Protein AF-A0A4Y2EFA5-F1 (afdb_monomer_lite)

Sequence (88 aa):
MTQIKTDLLKMVSPEKKAQCVLGYVMFLWGFVKDVGYRTKVCNVVALKERIQAAIETVDQGMFLDEIRTSNSLHSCYEEISCGTLLRR

Organism: Araneus ventricosus (NCBI:txid182803)

Foldseek 3Di:
DPLLVVLLVPDPDPVLSVLLVVLVVVVLVVQLVVQLVVDPDPDPVVSVVSSVVSVVVDDPVVSLVVLVPPPSNVVVNVSSVVVVVVVD

pLDDT: mean 78.89, std 10.12, range [41.38, 90.06]

Structure (mmCIF, N/CA/C/O backbone):
data_AF-A0A4Y2EFA5-F1
#
_entry.id   AF-A0A4Y2EFA5-F1
#
loop_
_atom_site.group_PDB
_atom_site.id
_atom_site.type_symbol
_atom_site.label_atom_id
_atom_site.label_alt_id
_atom_site.label_comp_id
_atom_site.label_asym_id
_atom_site.label_entity_id
_atom_site.label_seq_id
_atom_site.pdbx_PDB_ins_code
_atom_site.Cartn_x
_atom_site.Cartn_y
_atom_site.Cartn_z
_atom_site.occupancy
_atom_site.B_iso_or_equiv
_atom_site.auth_seq_id
_atom_site.auth_comp_id
_atom_site.auth_asym_id
_atom_site.auth_atom_id
_atom_site.pdbx_PDB_model_num
ATOM 1 N N . MET A 1 1 ? 3.101 -6.534 1.690 1.00 57.53 1 MET A N 1
ATOM 2 C CA . MET A 1 1 ? 4.149 -5.478 1.625 1.00 57.53 1 MET A CA 1
ATOM 3 C C . MET A 1 1 ? 5.522 -5.873 1.027 1.00 57.53 1 MET A C 1
ATOM 5 O O . MET A 1 1 ? 6.210 -4.996 0.512 1.00 57.53 1 MET A O 1
ATOM 9 N N . THR A 1 2 ? 5.983 -7.133 1.071 1.00 62.59 2 THR A N 1
ATOM 10 C CA . THR A 1 2 ? 7.378 -7.479 0.689 1.00 62.59 2 THR A CA 1
ATOM 11 C C . THR A 1 2 ? 7.669 -7.400 -0.818 1.00 62.59 2 THR A C 1
ATOM 13 O O . THR A 1 2 ? 8.716 -6.886 -1.197 1.00 62.59 2 THR A O 1
ATOM 16 N N . GLN A 1 3 ? 6.749 -7.847 -1.681 1.00 73.75 3 GLN A N 1
ATOM 17 C CA . GLN A 1 3 ? 6.978 -7.889 -3.137 1.00 73.75 3 GLN A CA 1
ATOM 18 C C . GLN A 1 3 ? 6.992 -6.503 -3.790 1.00 73.75 3 GLN A C 1
ATOM 20 O O . GLN A 1 3 ? 7.944 -6.179 -4.492 1.00 73.75 3 GLN A O 1
ATOM 25 N N . ILE A 1 4 ? 6.025 -5.643 -3.467 1.00 75.25 4 ILE A N 1
ATOM 26 C CA . ILE A 1 4 ? 5.958 -4.280 -4.009 1.00 75.25 4 ILE A CA 1
ATOM 27 C C . ILE A 1 4 ? 7.210 -3.454 -3.694 1.00 75.25 4 ILE A C 1
ATOM 29 O O . ILE A 1 4 ? 7.749 -2.772 -4.561 1.00 75.25 4 ILE A O 1
ATOM 33 N N . LYS A 1 5 ? 7.738 -3.573 -2.469 1.00 75.12 5 LYS A N 1
ATOM 34 C CA . LYS A 1 5 ? 8.992 -2.924 -2.073 1.00 75.12 5 LYS A CA 1
ATOM 35 C C . LYS A 1 5 ? 10.161 -3.438 -2.913 1.00 75.12 5 LYS A C 1
ATOM 37 O O . LYS A 1 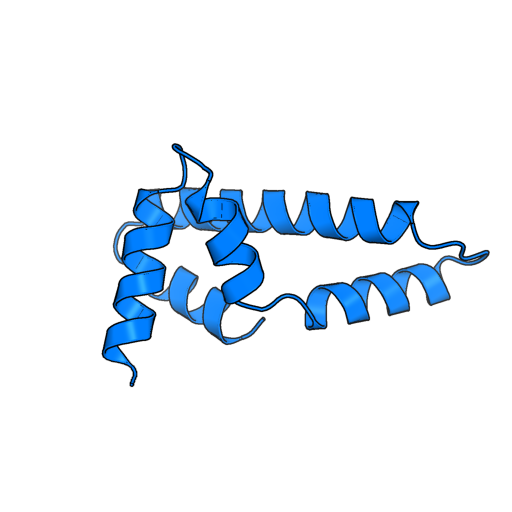5 ? 11.002 -2.651 -3.334 1.00 75.12 5 LYS A O 1
ATOM 42 N N . THR A 1 6 ? 10.223 -4.746 -3.157 1.00 81.12 6 THR A N 1
ATOM 43 C CA . THR A 1 6 ? 11.244 -5.347 -4.020 1.00 81.12 6 THR A CA 1
ATOM 44 C C . THR A 1 6 ? 11.128 -4.855 -5.461 1.00 81.12 6 THR A C 1
ATOM 46 O O . THR A 1 6 ? 12.151 -4.546 -6.065 1.00 81.12 6 THR A O 1
ATOM 49 N N . ASP A 1 7 ? 9.920 -4.738 -6.000 1.00 81.00 7 ASP A N 1
ATOM 50 C CA . ASP A 1 7 ? 9.708 -4.322 -7.387 1.00 81.00 7 ASP A CA 1
ATOM 51 C C . ASP A 1 7 ? 10.025 -2.832 -7.583 1.00 81.00 7 ASP A C 1
ATOM 53 O O . ASP A 1 7 ? 10.740 -2.480 -8.518 1.00 81.00 7 ASP A O 1
ATOM 57 N N . LEU A 1 8 ? 9.654 -1.974 -6.624 1.00 79.19 8 LEU A N 1
ATOM 58 C CA . LEU A 1 8 ? 10.088 -0.571 -6.584 1.00 79.19 8 LEU A CA 1
ATOM 59 C C . LEU A 1 8 ? 11.617 -0.435 -6.489 1.00 79.19 8 LEU A C 1
ATOM 61 O O . LEU A 1 8 ? 12.208 0.477 -7.067 1.00 79.19 8 LEU A O 1
ATOM 65 N N . LEU A 1 9 ? 12.293 -1.326 -5.756 1.00 81.06 9 LEU A N 1
ATOM 66 C CA . LEU A 1 9 ? 13.754 -1.297 -5.648 1.00 81.06 9 LEU A CA 1
ATOM 67 C C . LEU A 1 9 ? 14.454 -1.710 -6.947 1.00 81.06 9 LEU A C 1
ATOM 69 O O . LEU A 1 9 ? 15.523 -1.163 -7.219 1.00 81.06 9 LEU A O 1
ATOM 73 N N . LYS A 1 10 ? 13.849 -2.622 -7.720 1.00 83.44 10 LYS A N 1
ATOM 74 C CA . LYS A 1 10 ? 14.371 -3.175 -8.981 1.00 83.44 10 LYS A CA 1
ATOM 75 C C . LYS A 1 10 ? 14.177 -2.269 -10.202 1.00 83.44 10 LYS A C 1
ATOM 77 O O . LYS A 1 10 ? 14.702 -2.592 -11.264 1.00 83.44 10 LYS A O 1
ATOM 82 N N . MET A 1 11 ? 13.454 -1.157 -10.069 1.00 82.81 11 MET A N 1
ATOM 83 C CA . MET A 1 11 ? 13.290 -0.185 -11.153 1.00 82.81 11 MET A CA 1
ATOM 84 C C . MET A 1 11 ? 14.632 0.408 -11.588 1.00 82.81 11 MET A C 1
ATOM 86 O O . MET A 1 11 ? 15.426 0.857 -10.759 1.00 82.81 11 MET A O 1
ATOM 90 N N . VAL A 1 12 ? 14.853 0.419 -12.904 1.00 77.50 12 VAL A N 1
ATOM 91 C CA . VAL A 1 12 ? 16.116 0.838 -13.529 1.00 77.50 12 VAL A CA 1
ATOM 92 C C . VAL A 1 12 ? 16.208 2.359 -13.642 1.00 77.50 12 VAL A C 1
ATOM 94 O O . VAL A 1 12 ? 17.273 2.924 -13.411 1.00 77.50 12 VAL A O 1
ATOM 97 N N . SER A 1 13 ? 15.100 3.035 -13.965 1.00 84.94 13 SER A N 1
ATOM 98 C CA . SER A 1 13 ? 15.067 4.499 -14.060 1.00 84.94 13 SER A CA 1
ATOM 99 C C . SER A 1 13 ? 14.878 5.132 -12.673 1.00 84.94 13 SER A C 1
ATOM 101 O O . SER A 1 13 ? 13.850 4.887 -12.032 1.00 84.94 13 SER A O 1
ATOM 103 N N . PRO A 1 14 ? 15.816 5.981 -12.206 1.00 83.19 14 PRO A N 1
ATOM 104 C CA . PRO A 1 14 ? 15.681 6.687 -10.932 1.00 83.19 14 PRO A CA 1
ATOM 105 C C . PRO A 1 14 ? 14.465 7.619 -10.887 1.00 83.19 14 PRO A C 1
ATOM 107 O O . PRO A 1 14 ? 13.809 7.722 -9.853 1.00 83.19 14 PRO A O 1
ATOM 110 N N . GLU A 1 15 ? 14.143 8.269 -12.006 1.00 84.44 15 GLU A N 1
ATOM 111 C CA . GLU A 1 15 ? 13.018 9.205 -12.120 1.00 84.44 15 GLU A CA 1
ATOM 112 C C . GLU A 1 15 ? 11.681 8.476 -11.992 1.00 84.44 15 GLU A C 1
ATOM 114 O O . GLU A 1 15 ? 10.842 8.849 -11.170 1.00 84.44 15 GLU A O 1
ATOM 119 N N . LYS A 1 16 ? 11.517 7.375 -12.734 1.00 81.12 16 LYS A N 1
ATOM 120 C CA . LYS A 1 16 ? 10.325 6.528 -12.626 1.00 81.12 16 LYS A CA 1
ATOM 121 C C . LYS A 1 16 ? 10.210 5.936 -11.231 1.00 81.12 16 LYS A C 1
ATOM 123 O O . LYS A 1 16 ? 9.155 6.025 -10.617 1.00 81.12 16 LYS A O 1
ATOM 128 N N . LYS A 1 17 ? 11.310 5.428 -10.669 1.00 85.12 17 LYS A N 1
ATOM 129 C CA . LYS A 1 17 ? 11.342 4.929 -9.291 1.00 85.12 17 LYS A CA 1
ATOM 130 C C . LYS A 1 17 ? 10.864 5.979 -8.291 1.00 85.12 17 LYS A C 1
ATOM 132 O O . LYS A 1 17 ? 10.049 5.657 -7.431 1.00 85.12 17 LYS A O 1
ATOM 137 N N . ALA A 1 18 ? 11.324 7.224 -8.407 1.00 85.62 18 ALA A N 1
ATOM 138 C CA . ALA A 1 18 ? 10.880 8.313 -7.542 1.00 85.62 18 ALA A CA 1
ATOM 139 C C . ALA A 1 18 ? 9.374 8.588 -7.691 1.00 85.62 18 ALA A C 1
ATOM 141 O O . ALA A 1 18 ? 8.680 8.711 -6.682 1.00 85.62 18 ALA A O 1
ATOM 142 N N . GLN A 1 19 ? 8.852 8.605 -8.922 1.00 83.75 19 GLN A N 1
ATOM 143 C CA . GLN A 1 19 ? 7.418 8.766 -9.190 1.00 83.75 19 GLN A CA 1
ATOM 144 C C . GLN A 1 19 ? 6.587 7.619 -8.598 1.00 83.75 19 GLN A C 1
ATOM 146 O O . GLN A 1 19 ? 5.596 7.867 -7.913 1.00 83.75 19 GLN A O 1
ATOM 151 N N . CYS A 1 20 ? 7.011 6.369 -8.787 1.00 84.06 20 CYS A N 1
ATOM 152 C CA . CYS A 1 20 ? 6.292 5.202 -8.278 1.00 84.06 20 CYS A CA 1
ATOM 153 C C . CYS A 1 20 ? 6.346 5.113 -6.747 1.00 84.06 20 CYS A C 1
ATOM 155 O O . CYS A 1 20 ? 5.344 4.779 -6.116 1.00 84.06 20 CYS A O 1
ATOM 157 N N . VAL A 1 21 ? 7.485 5.457 -6.132 1.00 85.50 21 VAL A N 1
ATOM 158 C CA . VAL A 1 21 ? 7.614 5.559 -4.669 1.00 85.50 21 VAL A CA 1
ATOM 159 C C . VAL A 1 21 ? 6.711 6.662 -4.127 1.00 85.50 21 VAL A C 1
ATOM 161 O O . VAL A 1 21 ? 6.020 6.439 -3.135 1.00 85.50 21 VAL A O 1
ATOM 164 N N . LEU A 1 22 ? 6.667 7.826 -4.779 1.00 85.50 22 LEU A N 1
ATOM 165 C CA . LEU A 1 22 ? 5.775 8.911 -4.380 1.00 85.50 22 LEU A CA 1
ATOM 166 C C . LEU A 1 22 ? 4.303 8.482 -4.470 1.00 85.50 22 LEU A C 1
ATOM 168 O O . LEU A 1 22 ? 3.558 8.675 -3.512 1.00 85.50 22 LEU A O 1
ATOM 172 N N . GLY A 1 23 ? 3.906 7.831 -5.567 1.00 84.94 23 GLY A N 1
ATOM 173 C CA . GLY A 1 23 ? 2.567 7.260 -5.729 1.00 84.94 23 GLY A CA 1
ATOM 174 C C . GLY A 1 23 ? 2.221 6.246 -4.636 1.00 84.94 23 GLY A C 1
ATOM 175 O O . GLY A 1 23 ? 1.147 6.317 -4.043 1.00 84.94 23 GLY A O 1
ATOM 176 N N . TYR A 1 24 ? 3.158 5.356 -4.301 1.00 83.81 24 TYR A N 1
ATOM 177 C CA . TYR A 1 24 ? 3.006 4.384 -3.215 1.00 83.81 24 TYR A CA 1
ATOM 178 C C . TYR A 1 24 ? 2.819 5.046 -1.847 1.00 83.81 24 TYR A C 1
ATOM 180 O O . TYR A 1 24 ? 1.942 4.649 -1.079 1.00 83.81 24 TYR A O 1
ATOM 188 N N . VAL A 1 25 ? 3.595 6.090 -1.549 1.00 86.12 25 VAL A N 1
ATOM 189 C CA . VAL A 1 25 ? 3.465 6.857 -0.303 1.00 86.12 25 VAL A CA 1
ATOM 190 C C . VAL A 1 25 ? 2.120 7.583 -0.238 1.00 86.12 25 VAL A C 1
ATOM 192 O O . VAL A 1 25 ? 1.468 7.551 0.805 1.00 86.12 25 VAL A O 1
ATOM 195 N N . MET A 1 26 ? 1.675 8.204 -1.335 1.00 86.81 26 MET A N 1
ATOM 196 C CA . MET A 1 26 ? 0.376 8.883 -1.391 1.00 86.81 26 MET A CA 1
ATOM 197 C C . MET A 1 26 ? -0.792 7.909 -1.202 1.00 86.81 26 MET A C 1
ATOM 199 O O . MET A 1 26 ? -1.698 8.202 -0.420 1.00 86.81 26 MET A O 1
ATOM 203 N N . PHE A 1 27 ? -0.741 6.740 -1.848 1.00 85.75 27 PHE A N 1
ATOM 204 C CA . PHE A 1 27 ? -1.728 5.673 -1.673 1.00 85.75 27 PHE A CA 1
ATOM 205 C C . PHE A 1 27 ? -1.787 5.192 -0.220 1.00 85.75 27 PHE A C 1
ATOM 207 O O . PHE A 1 27 ? -2.850 5.227 0.398 1.00 85.75 27 PHE A O 1
ATOM 214 N N . LEU A 1 28 ? -0.641 4.811 0.360 1.00 86.56 28 LEU A N 1
ATOM 215 C CA . LEU A 1 28 ? -0.580 4.359 1.752 1.00 86.56 28 LEU A CA 1
ATOM 216 C C . LEU A 1 28 ? -1.118 5.416 2.713 1.00 86.56 28 LEU A C 1
ATOM 218 O O . LEU A 1 28 ? -1.827 5.088 3.661 1.00 86.56 28 LEU A O 1
ATOM 222 N N . TRP A 1 29 ? -0.803 6.686 2.468 1.00 87.75 29 TRP A N 1
ATOM 223 C CA . TRP A 1 29 ? -1.299 7.777 3.291 1.00 87.75 29 TRP A CA 1
ATOM 224 C C . TRP A 1 29 ? -2.821 7.920 3.222 1.00 87.75 29 TRP A C 1
ATOM 226 O O . TRP A 1 29 ? -3.467 8.064 4.261 1.00 87.75 29 TRP A O 1
ATOM 236 N N . GLY A 1 30 ? -3.402 7.849 2.020 1.00 88.88 30 GLY A N 1
ATOM 237 C CA . GLY A 1 30 ? -4.853 7.850 1.827 1.00 88.88 30 GLY A CA 1
ATOM 238 C C . GLY A 1 30 ? -5.526 6.655 2.502 1.00 88.88 30 GLY A C 1
ATOM 239 O O . GLY A 1 30 ? -6.493 6.827 3.243 1.00 88.88 30 GLY A O 1
ATOM 240 N N . PHE A 1 31 ? -4.957 5.463 2.329 1.00 86.75 31 PHE A N 1
ATOM 241 C CA . PHE A 1 31 ? -5.461 4.225 2.913 1.00 86.75 31 PHE A CA 1
ATOM 242 C C . PHE A 1 31 ? -5.425 4.241 4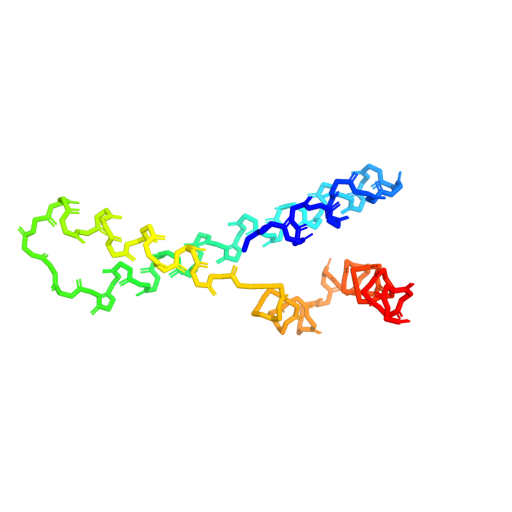.448 1.00 86.75 31 PHE A C 1
ATOM 244 O O . PHE A 1 31 ? -6.435 3.979 5.097 1.00 86.75 31 PHE A O 1
ATOM 251 N N . VAL A 1 32 ? -4.294 4.623 5.051 1.00 87.19 32 VAL A N 1
ATOM 252 C CA . VAL A 1 32 ? -4.159 4.731 6.514 1.00 87.19 32 VAL A CA 1
ATOM 253 C C . VAL A 1 32 ? -5.122 5.771 7.085 1.00 87.19 32 VAL A C 1
ATOM 255 O O . VAL A 1 32 ? -5.697 5.546 8.150 1.00 87.19 32 VAL A O 1
ATOM 258 N N . LYS A 1 33 ? -5.338 6.891 6.382 1.00 88.19 33 LYS A N 1
ATOM 259 C CA . LYS A 1 33 ? -6.349 7.882 6.769 1.00 88.19 33 LYS A CA 1
ATOM 260 C C . LYS A 1 33 ? -7.756 7.298 6.747 1.00 88.19 33 LYS A C 1
ATOM 262 O O . LYS A 1 33 ? -8.471 7.463 7.729 1.00 88.19 33 LYS A O 1
ATOM 267 N N . ASP A 1 34 ? -8.148 6.624 5.669 1.00 89.06 34 ASP A N 1
ATOM 268 C CA . ASP A 1 34 ? -9.478 6.015 5.547 1.00 89.06 34 ASP A CA 1
ATOM 269 C C . ASP A 1 34 ? -9.717 4.969 6.645 1.00 89.06 34 ASP A C 1
ATOM 271 O O . ASP A 1 34 ? -10.734 5.019 7.340 1.00 89.06 34 ASP A O 1
ATOM 275 N N . VAL A 1 35 ? -8.728 4.105 6.901 1.00 87.12 35 VAL A N 1
ATOM 276 C CA . VAL A 1 35 ? -8.746 3.173 8.035 1.00 87.12 35 VAL A CA 1
ATOM 277 C C . VAL A 1 35 ? -8.913 3.944 9.338 1.00 87.12 35 VAL A C 1
ATOM 279 O O . VAL A 1 35 ? -9.833 3.649 10.095 1.00 87.12 35 VAL A O 1
ATOM 282 N N . GLY A 1 36 ? -8.091 4.962 9.593 1.00 85.25 36 GLY A N 1
ATOM 283 C CA . GLY A 1 36 ? -8.174 5.781 10.800 1.00 85.25 36 GLY A CA 1
ATOM 284 C C . GLY A 1 36 ? -9.558 6.403 11.017 1.00 85.25 36 GLY A C 1
ATOM 285 O O . GLY A 1 36 ? -10.099 6.296 12.114 1.00 85.25 36 GLY A O 1
ATOM 286 N N . TYR A 1 37 ? -10.168 6.980 9.976 1.00 85.88 37 TYR A N 1
ATOM 287 C CA . TYR A 1 37 ? -11.495 7.602 10.054 1.00 85.88 37 TYR A CA 1
ATOM 288 C C . TYR A 1 37 ? -12.629 6.597 10.269 1.00 85.88 37 TYR A C 1
ATOM 290 O O . TYR A 1 37 ? -13.556 6.866 11.034 1.00 85.88 37 TYR A O 1
ATOM 298 N N . ARG A 1 38 ? -12.576 5.432 9.614 1.00 86.62 38 ARG A N 1
ATOM 299 C CA . ARG A 1 38 ? -13.592 4.375 9.784 1.00 86.62 38 ARG A CA 1
ATOM 300 C C . ARG A 1 38 ? -13.478 3.674 11.129 1.00 86.62 38 ARG A C 1
ATOM 302 O O . ARG A 1 38 ? -14.441 3.094 11.634 1.00 86.62 38 ARG A O 1
ATOM 309 N N . THR A 1 39 ? -12.294 3.718 11.718 1.00 81.19 39 THR A N 1
ATOM 310 C CA . THR A 1 39 ? -11.985 3.008 12.941 1.00 81.19 39 THR A CA 1
ATOM 311 C C . THR A 1 39 ? -12.486 3.784 14.157 1.00 81.19 39 THR A C 1
ATOM 313 O O . THR A 1 39 ? -11.852 4.721 14.629 1.00 81.19 39 THR A O 1
ATOM 316 N N . LYS A 1 40 ? -13.590 3.330 14.760 1.00 78.31 40 LYS A N 1
ATOM 317 C CA . LYS A 1 40 ? -13.967 3.772 16.111 1.00 78.31 40 LYS A CA 1
ATOM 318 C C . LYS A 1 40 ? -13.047 3.105 17.139 1.00 78.31 40 LYS A C 1
ATOM 320 O O . LYS A 1 40 ? -13.219 1.929 17.466 1.00 78.31 40 LYS A O 1
ATOM 325 N N . VAL A 1 41 ? -12.045 3.841 17.613 1.00 78.25 41 VAL A N 1
ATOM 326 C CA . VAL A 1 41 ? -11.165 3.469 18.735 1.00 78.25 41 VAL A CA 1
ATOM 327 C C . VAL A 1 41 ? -11.077 4.620 19.720 1.00 78.25 41 VAL A C 1
ATOM 329 O O . VAL A 1 41 ? -10.925 5.772 19.332 1.00 78.25 41 VAL A O 1
ATOM 332 N N . CYS A 1 42 ? -11.156 4.297 21.008 1.00 80.38 42 CYS A N 1
ATOM 333 C CA . CYS A 1 42 ? -11.095 5.282 22.087 1.00 80.38 42 CYS A CA 1
ATOM 334 C C . CYS A 1 42 ? -9.665 5.539 22.586 1.00 80.38 42 CYS A C 1
ATOM 336 O O . CYS A 1 42 ? -9.473 6.377 23.461 1.00 80.38 42 CYS A O 1
ATOM 338 N N . ASN A 1 43 ? -8.662 4.815 22.073 1.00 86.50 43 ASN A N 1
ATOM 339 C CA . ASN A 1 43 ? -7.270 4.995 22.471 1.00 86.50 43 ASN A CA 1
ATOM 340 C C . ASN A 1 43 ? -6.303 4.864 21.280 1.00 86.50 43 ASN A C 1
ATOM 342 O O . ASN A 1 43 ? -6.592 4.208 20.276 1.00 86.50 43 ASN A O 1
ATOM 346 N N . VAL A 1 44 ? -5.135 5.491 21.428 1.00 86.88 44 VAL A N 1
ATOM 347 C CA . VAL A 1 44 ? -4.092 5.570 20.393 1.00 86.88 44 VAL A CA 1
ATOM 348 C C . VAL A 1 44 ? -3.383 4.227 20.168 1.00 86.88 44 VAL A C 1
ATOM 350 O O . VAL A 1 44 ? -2.918 3.968 19.062 1.00 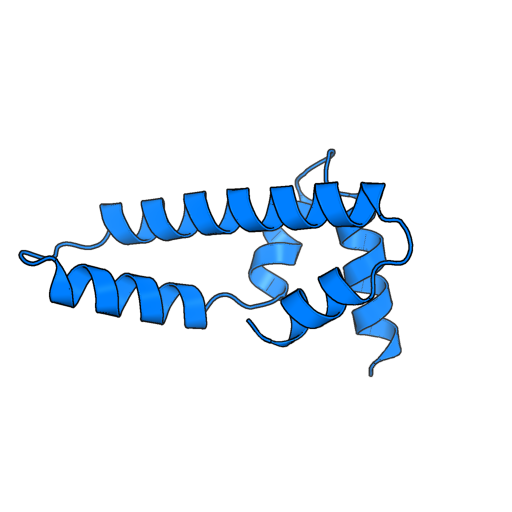86.88 44 VAL A O 1
ATOM 353 N N . VAL A 1 45 ? -3.326 3.350 21.174 1.00 90.06 45 VAL A N 1
ATOM 354 C CA . VAL A 1 45 ? -2.672 2.032 21.066 1.00 90.06 45 VAL A CA 1
ATOM 355 C C . VAL A 1 45 ? -3.445 1.126 20.106 1.00 90.06 45 VAL A C 1
ATOM 357 O O . VAL A 1 45 ? -2.881 0.637 19.134 1.00 90.06 45 VAL A O 1
ATOM 360 N N . ALA A 1 46 ? -4.756 1.006 20.300 1.00 87.12 46 ALA A N 1
ATOM 361 C CA . ALA A 1 46 ? -5.652 0.252 19.434 1.00 87.12 46 ALA A CA 1
ATOM 362 C C . ALA A 1 46 ? -5.734 0.860 18.024 1.00 87.12 46 ALA A C 1
ATOM 364 O O . ALA A 1 46 ? -5.870 0.131 17.042 1.00 87.12 46 ALA A O 1
ATOM 365 N N . LEU A 1 47 ? -5.627 2.191 17.901 1.00 87.06 47 LEU A N 1
ATOM 366 C CA . LEU A 1 47 ? -5.509 2.843 16.594 1.00 87.06 47 LEU A CA 1
ATOM 367 C C . LEU A 1 47 ? -4.226 2.412 15.878 1.00 87.06 47 LEU A C 1
ATOM 369 O O . LEU A 1 47 ? -4.274 2.034 14.710 1.00 87.06 47 LEU A O 1
ATOM 373 N N . LYS A 1 48 ? -3.091 2.439 16.583 1.00 88.44 48 LYS A N 1
ATOM 374 C CA . LYS A 1 48 ? -1.790 2.036 16.047 1.00 88.44 48 LYS A CA 1
ATOM 375 C C . LYS A 1 48 ? -1.798 0.576 15.595 1.00 88.44 48 LYS A C 1
ATOM 377 O O . LYS A 1 48 ? -1.353 0.298 14.487 1.00 88.44 48 LYS A O 1
ATOM 382 N N . GLU A 1 49 ? -2.334 -0.331 16.408 1.00 89.94 49 GLU A N 1
ATOM 383 C CA . GLU A 1 49 ? -2.451 -1.755 16.066 1.00 89.94 49 GLU A CA 1
ATOM 384 C C . GLU A 1 49 ? -3.302 -1.975 14.812 1.00 89.94 49 GLU A C 1
ATOM 386 O O . GLU A 1 49 ? -2.899 -2.709 13.913 1.00 89.94 49 GLU A O 1
ATOM 391 N N . ARG A 1 50 ? -4.447 -1.290 14.698 1.00 87.00 50 ARG A N 1
ATOM 392 C CA . ARG A 1 50 ? -5.323 -1.403 13.521 1.00 87.00 50 ARG A CA 1
ATOM 393 C C . ARG A 1 50 ? -4.699 -0.816 12.261 1.00 87.00 50 ARG A C 1
ATOM 395 O O . ARG A 1 50 ? -4.814 -1.419 11.201 1.00 87.00 50 ARG A O 1
ATOM 402 N N . ILE A 1 51 ? -4.020 0.326 12.369 1.00 87.88 51 ILE A N 1
ATOM 403 C CA . ILE A 1 51 ? -3.265 0.904 11.250 1.00 87.88 51 ILE A CA 1
ATOM 404 C C . ILE A 1 51 ? -2.163 -0.060 10.808 1.00 87.88 51 ILE A C 1
ATOM 406 O O . ILE A 1 51 ? -1.998 -0.282 9.613 1.00 87.88 51 ILE A O 1
ATOM 410 N N . GLN A 1 52 ? -1.433 -0.655 11.752 1.00 87.94 52 GLN A N 1
ATOM 411 C CA . GLN A 1 52 ? -0.370 -1.598 11.431 1.00 87.94 52 GLN A CA 1
ATOM 412 C C . GLN A 1 52 ? -0.913 -2.857 10.747 1.00 87.94 52 GLN A C 1
ATOM 414 O O . GLN A 1 52 ? -0.415 -3.220 9.685 1.00 87.94 52 GLN A O 1
ATOM 419 N N . ALA A 1 53 ? -1.983 -3.450 11.280 1.00 87.06 53 ALA A N 1
ATOM 420 C CA . ALA A 1 53 ? -2.657 -4.576 10.643 1.00 87.06 53 ALA A CA 1
ATOM 421 C C . ALA A 1 53 ? -3.143 -4.215 9.229 1.00 87.06 53 ALA A C 1
ATOM 423 O O . ALA A 1 53 ? -2.936 -4.976 8.289 1.00 87.06 53 ALA A O 1
ATOM 424 N N . ALA A 1 54 ? -3.723 -3.026 9.043 1.00 85.69 54 ALA A N 1
ATOM 425 C CA . ALA A 1 54 ? -4.158 -2.575 7.728 1.00 85.69 54 ALA A CA 1
ATOM 426 C C . ALA A 1 54 ? -2.977 -2.418 6.753 1.00 85.69 54 ALA A C 1
ATOM 428 O O . ALA A 1 54 ? -3.055 -2.889 5.621 1.00 85.69 54 ALA A O 1
ATOM 429 N N . ILE A 1 55 ? -1.858 -1.825 7.178 1.00 84.69 55 ILE A N 1
ATOM 430 C CA . ILE A 1 55 ? -0.640 -1.730 6.356 1.00 84.69 55 ILE A CA 1
ATOM 431 C C . ILE A 1 55 ? -0.126 -3.124 5.967 1.00 84.69 55 ILE A C 1
ATOM 433 O O . ILE A 1 55 ? 0.318 -3.323 4.838 1.00 84.69 55 ILE A O 1
ATOM 437 N N . GLU A 1 56 ? -0.206 -4.104 6.867 1.00 85.44 56 GLU A N 1
ATOM 438 C CA . GLU A 1 56 ? 0.187 -5.488 6.582 1.00 85.44 56 GLU A CA 1
ATOM 439 C C . GLU A 1 56 ? -0.727 -6.157 5.545 1.00 85.44 56 GLU A C 1
ATOM 441 O O . GLU A 1 56 ? -0.233 -6.942 4.730 1.00 85.44 56 GLU A O 1
ATOM 446 N N . THR A 1 57 ? -2.016 -5.790 5.503 1.00 83.44 57 THR A N 1
ATOM 447 C CA . THR A 1 57 ? -2.950 -6.241 4.453 1.00 83.44 57 THR A CA 1
ATOM 448 C C . THR A 1 57 ? -2.711 -5.598 3.090 1.00 83.44 57 THR A C 1
ATOM 450 O O . THR A 1 57 ? -3.201 -6.125 2.095 1.00 83.44 57 THR A O 1
ATOM 453 N N . VAL A 1 58 ? -1.940 -4.505 3.007 1.00 82.81 58 VAL A N 1
ATOM 454 C CA . VAL A 1 58 ? -1.596 -3.900 1.716 1.00 82.81 58 VAL A CA 1
ATOM 455 C C . VAL A 1 58 ? -0.706 -4.858 0.927 1.00 82.81 58 VAL A C 1
ATOM 457 O O . VAL A 1 58 ? 0.487 -5.077 1.215 1.00 82.81 58 VAL A O 1
ATOM 460 N N . ASP A 1 59 ? -1.306 -5.423 -0.113 1.00 80.12 59 ASP A N 1
ATOM 461 C CA . ASP A 1 59 ? -0.626 -6.211 -1.121 1.00 80.12 59 ASP A CA 1
ATOM 462 C C . ASP A 1 59 ? -0.350 -5.397 -2.394 1.00 80.12 59 ASP A C 1
ATOM 464 O O . ASP A 1 59 ? -0.694 -4.220 -2.534 1.00 80.12 59 ASP A O 1
ATOM 468 N N . GLN A 1 60 ? 0.373 -6.031 -3.311 1.00 73.75 60 GLN A N 1
ATOM 469 C CA . GLN A 1 60 ? 0.743 -5.428 -4.583 1.00 73.75 60 GLN A CA 1
ATOM 470 C C . GLN A 1 60 ? -0.466 -5.229 -5.505 1.00 73.75 60 GLN A C 1
ATOM 472 O O . GLN A 1 60 ? -0.460 -4.281 -6.281 1.00 73.75 60 GLN A O 1
ATOM 477 N N . GLY A 1 61 ? -1.496 -6.073 -5.405 1.00 78.12 61 GLY A N 1
ATOM 478 C CA . GLY A 1 61 ? -2.725 -5.963 -6.187 1.00 78.12 61 GLY A CA 1
ATOM 479 C C . GLY A 1 61 ? -3.504 -4.699 -5.844 1.00 78.12 61 GLY A C 1
ATOM 480 O O . GLY A 1 61 ? -3.846 -3.945 -6.748 1.00 78.12 61 GLY A O 1
ATOM 481 N N . MET A 1 62 ? -3.665 -4.396 -4.553 1.00 83.69 62 MET A N 1
ATOM 482 C CA . MET A 1 62 ? -4.336 -3.173 -4.097 1.00 83.69 62 MET A CA 1
ATOM 483 C C . MET A 1 62 ? -3.658 -1.905 -4.626 1.00 83.69 62 MET A C 1
ATOM 485 O O . MET A 1 62 ? -4.327 -0.974 -5.067 1.00 83.69 62 MET A O 1
ATOM 489 N N . PHE A 1 63 ? -2.322 -1.872 -4.619 1.00 79.50 63 PHE A N 1
ATOM 490 C CA . PHE A 1 63 ? -1.591 -0.741 -5.185 1.00 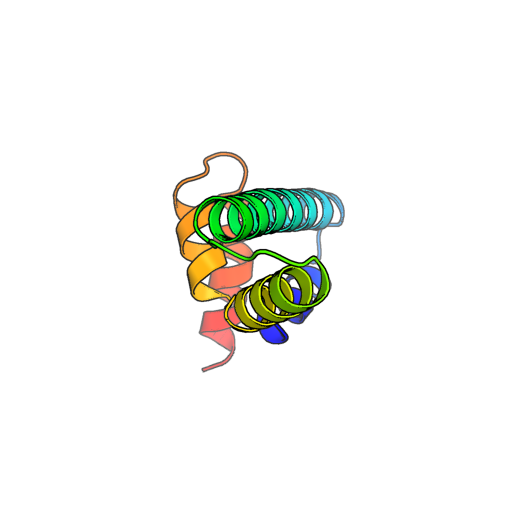79.50 63 PHE A CA 1
ATOM 491 C C . PHE A 1 63 ? -1.686 -0.695 -6.713 1.00 79.50 63 PHE A C 1
ATOM 493 O O . PHE A 1 63 ? -1.869 0.381 -7.274 1.00 79.50 63 PHE A O 1
ATOM 500 N N . LEU A 1 64 ? -1.568 -1.844 -7.389 1.00 76.00 64 LEU A N 1
ATOM 501 C CA . LEU A 1 64 ? -1.685 -1.940 -8.845 1.00 76.00 64 LEU A CA 1
ATOM 502 C C . LEU A 1 64 ? -3.065 -1.494 -9.342 1.00 76.00 64 LEU A C 1
ATOM 504 O O . LEU A 1 64 ? -3.139 -0.810 -10.360 1.00 76.00 64 LEU A O 1
ATOM 508 N N . ASP A 1 65 ? -4.136 -1.839 -8.626 1.00 79.75 65 ASP A N 1
ATOM 509 C CA . ASP A 1 65 ? -5.500 -1.415 -8.943 1.00 79.75 65 ASP A CA 1
ATOM 510 C C . ASP A 1 65 ? -5.672 0.103 -8.830 1.00 79.75 65 ASP A C 1
ATOM 512 O O . ASP A 1 65 ? -6.297 0.702 -9.710 1.00 79.75 65 ASP A O 1
ATOM 516 N N . GLU A 1 66 ? -5.068 0.722 -7.811 1.00 76.00 66 GLU A N 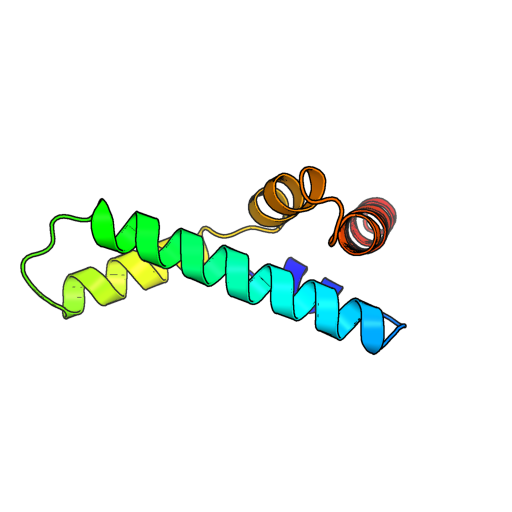1
ATOM 517 C CA . GLU A 1 66 ? -5.062 2.177 -7.638 1.00 76.00 66 GLU A CA 1
ATOM 518 C C . GLU A 1 66 ? -4.301 2.858 -8.787 1.00 76.00 66 GLU A C 1
ATOM 520 O O . GLU A 1 66 ? -4.841 3.718 -9.488 1.00 76.00 66 GLU A O 1
ATOM 525 N N . ILE A 1 67 ? -3.055 2.443 -9.048 1.00 76.88 67 ILE A N 1
ATOM 526 C CA . ILE A 1 67 ? -2.219 3.111 -10.055 1.00 76.88 67 ILE A CA 1
ATOM 527 C C . ILE A 1 67 ? -2.653 2.825 -11.493 1.00 76.88 67 ILE A C 1
ATOM 529 O O . ILE A 1 67 ? -2.384 3.647 -12.364 1.00 76.88 67 ILE A O 1
ATOM 533 N N . ARG A 1 68 ? -3.362 1.715 -11.753 1.00 75.44 68 ARG A N 1
ATOM 534 C CA . ARG A 1 68 ? -3.963 1.421 -13.066 1.00 75.44 68 ARG A CA 1
ATOM 535 C C . ARG A 1 68 ? -4.884 2.548 -13.524 1.00 75.44 68 ARG A C 1
ATOM 537 O O . ARG A 1 68 ? -4.975 2.813 -14.717 1.00 75.44 68 ARG A O 1
ATOM 544 N N . THR A 1 69 ? -5.571 3.193 -12.585 1.00 70.31 69 THR A N 1
ATOM 545 C CA . THR A 1 69 ? -6.513 4.281 -12.881 1.00 70.31 69 THR A CA 1
ATOM 546 C C . THR A 1 69 ? -5.840 5.654 -12.944 1.00 70.31 69 THR A C 1
ATOM 548 O O . THR A 1 69 ? -6.455 6.629 -13.371 1.00 70.31 69 THR A O 1
ATOM 551 N N . SER A 1 70 ? -4.562 5.737 -12.562 1.00 73.00 70 SER A N 1
ATOM 552 C CA . SER A 1 70 ? -3.800 6.978 -12.529 1.00 73.00 70 SER A CA 1
ATOM 553 C C . SER A 1 70 ? -2.973 7.168 -13.800 1.00 73.00 70 SER A C 1
ATOM 555 O O . SER A 1 70 ? -1.967 6.492 -14.026 1.00 73.00 70 SER A O 1
ATOM 557 N N . ASN A 1 71 ? -3.335 8.178 -14.594 1.00 68.06 71 ASN A N 1
ATOM 558 C CA . ASN A 1 71 ? -2.588 8.566 -15.796 1.00 68.06 71 ASN A CA 1
ATOM 559 C C . ASN A 1 71 ? -1.122 8.934 -15.495 1.00 68.06 71 ASN A C 1
ATOM 561 O O . ASN A 1 71 ? -0.255 8.735 -16.342 1.00 68.06 71 ASN A O 1
ATOM 565 N N . SER A 1 72 ? -0.823 9.443 -14.293 1.00 67.81 72 SER A N 1
ATOM 566 C CA . SER A 1 72 ? 0.538 9.825 -13.889 1.00 67.81 72 SER A CA 1
ATOM 567 C C . SER A 1 72 ? 1.394 8.653 -13.400 1.00 67.81 72 SER A C 1
ATOM 569 O O . SER A 1 72 ? 2.609 8.796 -13.302 1.00 67.81 72 SER A O 1
ATOM 571 N N . LEU A 1 73 ? 0.788 7.496 -13.112 1.00 72.81 73 LEU A N 1
ATOM 572 C CA . LEU A 1 73 ? 1.479 6.294 -12.628 1.00 72.81 73 LEU A CA 1
ATOM 573 C C . LEU A 1 73 ? 1.333 5.105 -13.591 1.00 72.81 73 LEU A C 1
ATOM 575 O O . LEU A 1 73 ? 1.742 3.992 -13.267 1.00 72.81 73 LEU A O 1
ATOM 579 N N . HIS A 1 74 ? 0.823 5.336 -14.802 1.00 75.38 74 HIS A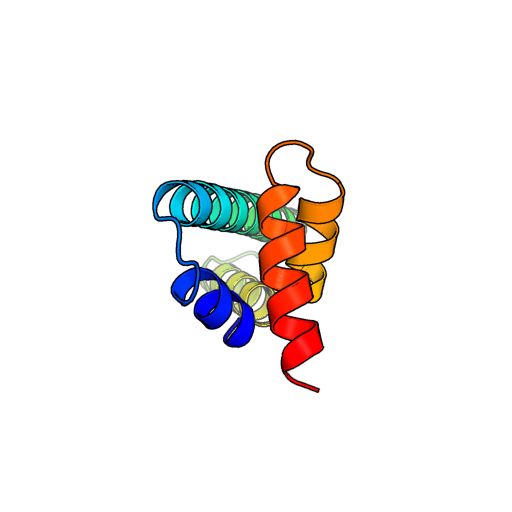 N 1
ATOM 580 C CA . HIS A 1 74 ? 0.649 4.294 -15.814 1.00 75.38 74 HIS A CA 1
ATOM 581 C C . HIS A 1 74 ? 1.972 3.597 -16.180 1.00 75.38 74 HIS A C 1
ATOM 583 O O . HIS A 1 74 ? 2.045 2.372 -16.206 1.00 75.38 74 HIS A O 1
ATOM 589 N N . SER A 1 75 ? 3.065 4.356 -16.332 1.00 71.62 75 SER A N 1
ATOM 590 C CA . SER A 1 75 ? 4.397 3.771 -16.565 1.00 71.62 75 SER A CA 1
ATOM 591 C C . SER A 1 75 ? 4.894 2.923 -15.383 1.00 71.62 75 SER A C 1
ATOM 593 O O . SER A 1 75 ? 5.680 2.003 -15.595 1.00 71.62 75 SER A O 1
ATOM 595 N N . CYS A 1 76 ? 4.459 3.215 -14.152 1.00 75.44 76 CYS A N 1
ATOM 596 C CA . CYS A 1 76 ? 4.764 2.392 -12.979 1.00 75.44 76 CYS A CA 1
ATOM 597 C C . CYS A 1 76 ? 3.999 1.069 -13.017 1.00 75.44 76 CYS A C 1
ATOM 599 O O . CYS A 1 76 ? 4.549 0.027 -12.667 1.00 75.44 76 CYS A O 1
ATOM 601 N N . TYR A 1 77 ? 2.735 1.116 -13.445 1.00 75.75 77 TYR A N 1
ATOM 602 C CA . TYR A 1 77 ? 1.893 -0.064 -13.599 1.00 75.75 77 TYR A CA 1
ATOM 603 C C . TYR A 1 77 ? 2.498 -1.050 -14.599 1.00 75.75 77 TYR A C 1
ATOM 605 O O . TYR A 1 77 ? 2.635 -2.225 -14.270 1.00 75.75 77 TYR A O 1
ATOM 613 N N . GLU A 1 78 ? 2.921 -0.581 -15.776 1.00 73.81 78 GLU A N 1
ATOM 614 C CA . GLU A 1 78 ? 3.517 -1.446 -16.801 1.00 73.81 78 GLU A CA 1
ATOM 615 C C . GLU A 1 78 ? 4.793 -2.146 -16.309 1.00 73.81 78 GLU A C 1
ATOM 617 O O . GLU A 1 78 ? 4.924 -3.361 -16.460 1.00 73.81 78 GLU A O 1
ATOM 622 N N . GLU A 1 79 ? 5.711 -1.422 -15.660 1.00 74.06 79 GLU A N 1
ATOM 623 C CA . GLU A 1 79 ? 6.975 -1.999 -15.176 1.00 74.06 79 GLU A CA 1
ATOM 624 C C . GLU A 1 79 ? 6.772 -2.992 -14.023 1.00 74.06 79 GLU A C 1
ATOM 626 O O . GLU A 1 79 ? 7.368 -4.073 -14.019 1.00 74.06 79 GLU A O 1
ATOM 631 N N . ILE A 1 80 ? 5.905 -2.662 -13.061 1.00 75.62 80 ILE A N 1
ATOM 632 C CA . ILE A 1 80 ? 5.619 -3.541 -11.920 1.00 75.62 80 ILE A CA 1
ATOM 633 C C . ILE A 1 80 ? 4.822 -4.773 -12.382 1.00 75.62 80 ILE A C 1
ATOM 635 O O . ILE A 1 80 ? 5.124 -5.895 -11.971 1.00 75.62 80 ILE A O 1
ATOM 639 N N . SER A 1 81 ? 3.837 -4.596 -13.268 1.00 72.38 81 SER A N 1
ATOM 640 C CA . SER A 1 81 ? 3.024 -5.687 -13.824 1.00 72.38 81 SER A CA 1
ATOM 641 C C . SER A 1 81 ? 3.870 -6.651 -14.665 1.00 72.38 81 SER A C 1
ATOM 643 O O . SER A 1 81 ? 3.832 -7.867 -14.453 1.00 72.38 81 SER A O 1
ATOM 645 N N . CYS A 1 82 ? 4.729 -6.124 -15.544 1.00 66.25 82 CYS A N 1
ATOM 646 C CA . CYS A 1 82 ? 5.606 -6.931 -16.397 1.00 66.25 82 CYS A CA 1
ATOM 647 C C . CYS A 1 82 ? 6.645 -7.720 -15.577 1.00 66.25 82 CYS A C 1
ATOM 649 O O . CYS A 1 82 ? 6.859 -8.913 -15.809 1.00 66.25 82 CYS A O 1
ATOM 651 N N . GLY A 1 83 ? 7.216 -7.103 -14.535 1.00 60.88 83 GLY A N 1
ATOM 652 C CA . GLY A 1 83 ? 8.123 -7.776 -13.597 1.00 60.88 83 GLY A CA 1
ATOM 653 C C . GLY A 1 83 ? 7.467 -8.885 -12.759 1.00 60.88 83 GLY A C 1
ATOM 654 O O . GLY A 1 83 ? 8.170 -9.766 -12.255 1.00 60.88 83 GLY A O 1
ATOM 655 N N . THR A 1 84 ? 6.136 -8.862 -12.630 1.00 55.91 84 THR A N 1
ATOM 656 C CA . THR A 1 84 ? 5.342 -9.891 -11.937 1.00 55.91 84 THR A CA 1
ATOM 657 C C . THR A 1 84 ? 5.011 -11.065 -12.867 1.00 55.91 84 THR A C 1
ATOM 659 O O . THR A 1 84 ? 5.065 -12.217 -12.437 1.00 55.91 84 THR A O 1
ATOM 662 N N . LEU A 1 85 ? 4.728 -10.793 -14.149 1.00 50.59 85 LEU A N 1
ATOM 663 C CA . LEU A 1 85 ? 4.456 -11.808 -15.180 1.00 50.59 85 LEU A CA 1
ATOM 664 C C . LEU A 1 85 ? 5.684 -12.665 -15.520 1.00 50.59 85 LEU A C 1
ATOM 666 O O . LEU A 1 85 ? 5.543 -13.865 -15.716 1.00 50.59 85 LEU A O 1
ATOM 670 N N . LEU A 1 86 ? 6.887 -12.086 -15.518 1.00 46.53 86 LEU A N 1
ATOM 671 C CA . LEU A 1 86 ? 8.146 -12.816 -15.748 1.00 46.53 86 LEU A CA 1
ATOM 672 C C . LEU A 1 86 ? 8.587 -13.703 -14.566 1.00 46.53 86 LEU A C 1
ATOM 674 O O . LEU A 1 86 ? 9.622 -14.361 -14.646 1.00 46.53 86 LEU A O 1
ATOM 678 N N . ARG A 1 87 ? 7.850 -13.692 -13.446 1.00 48.94 87 ARG A N 1
ATOM 679 C CA . ARG A 1 87 ? 8.184 -14.434 -12.219 1.00 48.94 87 ARG A CA 1
ATOM 680 C C . ARG A 1 87 ? 7.257 -15.636 -11.955 1.00 48.94 87 ARG A C 1
ATOM 682 O O . ARG A 1 87 ? 7.312 -16.178 -10.851 1.00 48.94 87 ARG A O 1
ATOM 689 N N . ARG A 1 88 ? 6.415 -16.017 -12.927 1.00 41.38 88 ARG A N 1
ATOM 690 C CA . ARG A 1 88 ? 5.576 -17.230 -12.915 1.00 41.38 88 ARG A CA 1
ATOM 691 C C . ARG A 1 88 ? 6.119 -18.299 -13.848 1.00 41.38 88 ARG A C 1
ATOM 693 O O . ARG A 1 88 ? 6.597 -17.924 -14.938 1.00 41.38 88 ARG A O 1
#

Radius of gyration: 14.53 Å; chains: 1; bounding box: 30×27×39 Å

Secondary structure (DSSP, 8-state):
-HHHHHHHHH-S-HHHHHHHHHHHHHHHHHHHHHHHHH---SSHHHHHHHHHHHHHH--HHHHHHHHHT-TTTHHHHHHHHHHHHTT-